Protein AF-A0A7J0GB87-F1 (afdb_monomer)

Organism: NCBI:txid165716

Secondary structure (DSSP, 8-state):
--TT---EEEEEEEEGGGTEEEEEEEETTS--EEEEEETTSEEEEE-SSSS--EEEEE-TT-SPPTTTTTTPEEEEEEEETTEEEEEEEETTTEEEEEETTT--EEEEEE--S--

Foldseek 3Di:
DPPPPWDKDWDWDDDVVQFWIWIFIGTPPDATWIWIWGNCQWIWIFHDPPPGDIDIDGGNVTDQDPVNCVVWDWDDWDDDPNATFTWTDDPNFKIWTAGPPPRHTDDMGGHPPDD

Solvent-accessible surface area (backbone atoms only — not comparable to full-atom values): 6850 Å² total; per-residue (Å²): 104,76,91,80,72,80,57,65,51,72,53,75,46,83,37,68,96,80,36,34,34,41,37,41,37,41,36,85,91,51,74,63,34,38,36,46,35,26,58,86,12,43,31,43,41,32,33,84,86,64,93,57,49,74,48,79,48,81,43,90,81,42,55,90,53,98,64,68,64,70,90,43,46,80,75,51,75,48,78,53,100,90,37,58,15,42,32,32,41,35,93,92,33,36,40,39,28,27,27,64,87,79,68,42,82,76,50,72,47,51,58,83,87,72,134

Nearest PDB structures (foldseek):
  2zf3-assembly1_B  TM=6.437E-01  e=1.880E-02  Chromobacterium violaceum
  7om8-assembly1_Y  TM=2.775E-01  e=9.028E-02  Sus scrofa
  6e29-assembly2_B  TM=3.045E-01  e=7.449E-01  Thermothelomyces thermophilus
  4zov-assembly1_A  TM=2.764E-01  e=1.973E+00  Saccharomyces cerevisiae
  6nd4-assembly1_N  TM=3.021E-01  e=3.577E+00  Saccharomyces cerevisiae BY4741

Mean predicted aligned error: 5.38 Å

InterPro domains:
  IPR038941 At4g14100-like [PTHR33880] (1-114)
  IPR059439 Domain of unknown function DUF8395 [PF28435] (1-114)

Sequence (115 aa):
MNSTGNLQVVDLWYDWPNGRNFNIIQAQLGKLKYDLEWNNGTSYIYTLDSDKECRVLHFEVGILRPDWLDGANYLGQRYMDGFLCNVWEKVDFIWYYEDVETKRPVYWEFYTGSE

Structure (mmCIF, N/CA/C/O backbone):
data_AF-A0A7J0GB87-F1
#
_entry.id   AF-A0A7J0GB87-F1
#
loop_
_atom_site.group_PDB
_atom_site.id
_atom_site.type_symbol
_atom_site.label_atom_id
_atom_site.label_alt_id
_atom_site.label_comp_id
_atom_site.label_asym_id
_atom_site.label_entity_id
_atom_site.label_seq_id
_atom_site.pdbx_PDB_ins_code
_atom_site.Cartn_x
_ato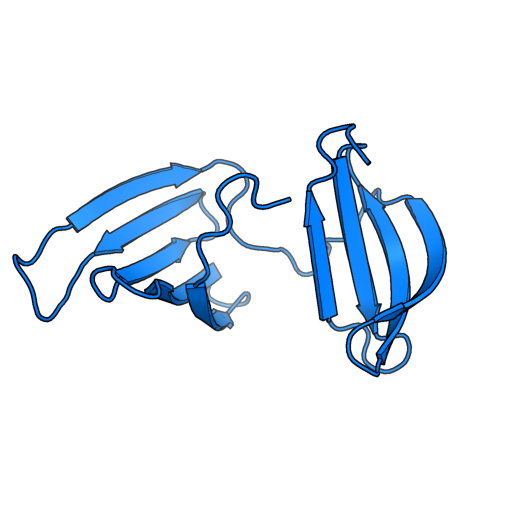m_site.Cartn_y
_atom_site.Cartn_z
_atom_site.occupancy
_atom_site.B_iso_or_equiv
_atom_site.auth_seq_id
_atom_site.auth_comp_id
_atom_site.auth_asym_id
_atom_site.auth_atom_id
_atom_site.pdbx_PDB_model_num
ATOM 1 N N . MET A 1 1 ? 10.944 -1.528 6.255 1.00 49.09 1 MET A N 1
ATOM 2 C CA . MET A 1 1 ? 11.070 -2.866 6.888 1.00 49.09 1 MET A CA 1
ATOM 3 C C . MET A 1 1 ? 10.507 -2.831 8.315 1.00 49.09 1 MET A C 1
ATOM 5 O O . MET A 1 1 ? 10.680 -1.826 8.995 1.00 49.09 1 MET A O 1
ATOM 9 N N . ASN A 1 2 ? 9.793 -3.862 8.777 1.00 55.69 2 ASN A N 1
ATOM 10 C CA . ASN A 1 2 ? 9.255 -3.892 10.143 1.00 55.69 2 ASN A CA 1
ATOM 11 C C . ASN A 1 2 ? 10.358 -4.214 11.164 1.00 55.69 2 ASN A C 1
ATOM 13 O O . ASN A 1 2 ? 10.637 -5.379 11.432 1.00 55.69 2 ASN A O 1
ATOM 17 N N . SER A 1 3 ? 10.954 -3.184 11.762 1.00 64.12 3 SER A N 1
ATOM 18 C CA . SER A 1 3 ? 12.042 -3.319 12.743 1.00 64.12 3 SER A CA 1
ATOM 19 C C . SER A 1 3 ? 11.619 -3.950 14.074 1.00 64.12 3 SER A C 1
ATOM 21 O O . SER A 1 3 ? 12.470 -4.332 14.871 1.00 64.12 3 SER A O 1
ATOM 23 N N . THR A 1 4 ? 10.312 -4.071 14.325 1.00 74.25 4 THR A N 1
ATOM 24 C CA . THR A 1 4 ? 9.770 -4.634 15.571 1.00 74.25 4 THR A CA 1
ATOM 25 C C . THR A 1 4 ? 9.397 -6.113 15.462 1.00 74.25 4 THR A C 1
ATOM 27 O O . THR A 1 4 ? 9.146 -6.745 16.482 1.00 74.25 4 THR A O 1
ATOM 30 N N . GLY A 1 5 ? 9.321 -6.664 14.244 1.00 76.44 5 GLY A N 1
ATOM 31 C CA . GLY A 1 5 ? 8.859 -8.036 13.992 1.00 76.44 5 GLY A CA 1
ATOM 32 C C . GLY A 1 5 ? 7.346 -8.261 14.152 1.00 76.44 5 GLY A C 1
ATOM 33 O O . GLY A 1 5 ? 6.878 -9.380 13.975 1.00 76.44 5 GLY A O 1
ATOM 34 N N . ASN A 1 6 ? 6.561 -7.222 14.459 1.00 83.69 6 ASN A N 1
ATOM 35 C CA . ASN A 1 6 ? 5.111 -7.329 14.656 1.00 83.69 6 ASN A CA 1
ATOM 36 C C . ASN A 1 6 ? 4.346 -7.631 13.359 1.00 83.69 6 ASN A C 1
ATOM 38 O O . ASN A 1 6 ? 4.241 -6.770 12.490 1.00 83.69 6 ASN A O 1
ATOM 42 N N . LEU A 1 7 ? 3.749 -8.811 13.234 1.00 88.38 7 LEU A N 1
ATOM 43 C CA . LEU A 1 7 ? 2.987 -9.175 12.039 1.00 88.38 7 LEU A CA 1
ATOM 44 C C . LEU A 1 7 ? 1.525 -8.715 12.122 1.00 88.38 7 LEU A C 1
ATOM 46 O O . LEU A 1 7 ? 0.892 -8.751 13.184 1.00 88.38 7 LEU A O 1
ATOM 50 N N . GLN A 1 8 ? 0.981 -8.326 10.970 1.00 91.88 8 GLN A N 1
ATOM 51 C CA . GLN A 1 8 ? -0.442 -8.067 10.782 1.00 91.88 8 GLN A CA 1
ATOM 52 C C . GLN A 1 8 ? -0.907 -8.612 9.432 1.00 91.88 8 GLN A C 1
ATOM 54 O O . GLN A 1 8 ? -0.137 -8.639 8.474 1.00 91.88 8 GLN A O 1
ATOM 59 N N . VAL A 1 9 ? -2.172 -9.015 9.374 1.00 94.06 9 VAL A N 1
ATOM 60 C CA . VAL A 1 9 ? -2.879 -9.349 8.136 1.00 94.06 9 VAL A CA 1
ATOM 61 C C . VAL A 1 9 ? -3.834 -8.207 7.825 1.00 94.06 9 VAL A C 1
ATOM 63 O O . VAL A 1 9 ? -4.467 -7.666 8.736 1.00 94.06 9 VAL A O 1
ATOM 66 N N . VAL A 1 10 ? -3.903 -7.827 6.551 1.00 95.25 10 VAL A N 1
ATOM 67 C CA . VAL A 1 10 ? -4.800 -6.780 6.070 1.00 95.25 10 VAL A CA 1
ATOM 68 C C . VAL A 1 10 ? 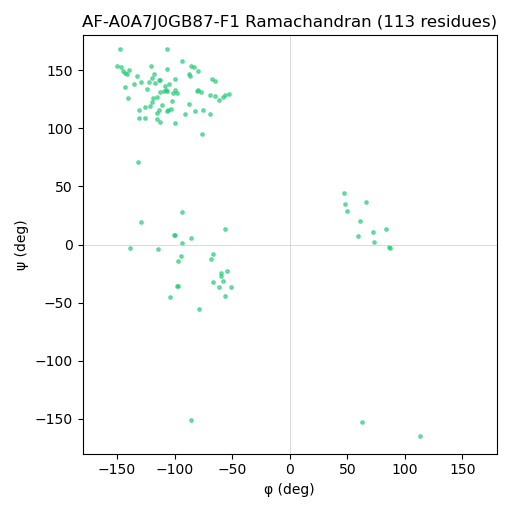-5.638 -7.330 4.928 1.00 95.25 10 VAL A C 1
ATOM 70 O O . VAL A 1 10 ? -5.090 -7.680 3.885 1.00 95.25 10 VAL A O 1
ATOM 73 N N . ASP A 1 11 ? -6.954 -7.364 5.117 1.00 96.88 11 ASP A N 1
ATOM 74 C CA . ASP A 1 11 ? -7.894 -7.531 4.012 1.00 96.88 11 ASP A CA 1
ATOM 75 C C . ASP A 1 11 ? -8.217 -6.144 3.450 1.00 96.88 11 ASP A C 1
ATOM 77 O O . ASP A 1 11 ? -8.689 -5.266 4.178 1.00 96.88 11 ASP A O 1
ATOM 81 N N . LEU A 1 12 ? -7.931 -5.935 2.165 1.00 95.19 12 LEU A N 1
ATOM 82 C CA . LEU A 1 12 ? -8.065 -4.645 1.492 1.00 95.19 12 LEU A CA 1
ATOM 83 C C . LEU A 1 12 ? -9.137 -4.704 0.401 1.00 95.19 12 LEU A C 1
ATOM 85 O O . LEU A 1 12 ? -9.054 -5.498 -0.536 1.00 95.19 12 LEU A O 1
ATOM 89 N N . TRP A 1 13 ? -10.089 -3.777 0.470 1.00 96.25 13 TRP A N 1
ATOM 90 C CA . TRP A 1 13 ? -10.998 -3.445 -0.622 1.00 96.25 13 TRP A CA 1
ATOM 91 C C . TRP A 1 13 ? -10.583 -2.110 -1.225 1.00 96.25 13 TRP A C 1
ATOM 93 O O . TRP A 1 13 ? -10.648 -1.073 -0.566 1.00 96.25 13 TRP A O 1
ATOM 103 N N . TYR A 1 14 ? -10.171 -2.148 -2.487 1.00 94.44 14 TYR A N 1
ATOM 104 C CA . TYR A 1 14 ? -9.730 -0.986 -3.249 1.00 94.44 14 TYR A CA 1
ATOM 105 C C . TYR A 1 14 ? -10.826 -0.544 -4.225 1.00 94.44 14 TYR A C 1
ATOM 107 O O . TYR A 1 14 ? -11.190 -1.293 -5.132 1.00 94.44 14 TYR A O 1
ATOM 115 N N . ASP A 1 15 ? -11.356 0.667 -4.046 1.00 95.50 15 ASP A N 1
ATOM 116 C CA . ASP A 1 15 ? -12.468 1.216 -4.828 1.00 95.50 15 ASP A CA 1
ATOM 117 C C . ASP A 1 15 ? -12.134 2.638 -5.301 1.00 95.50 15 ASP A C 1
ATOM 119 O O . ASP A 1 15 ? -12.684 3.641 -4.833 1.00 95.50 15 ASP A O 1
ATOM 123 N N . TRP A 1 16 ? -11.193 2.721 -6.247 1.00 93.38 16 TRP A N 1
ATOM 124 C CA . TRP A 1 16 ? -10.760 3.990 -6.835 1.00 93.38 16 TRP A CA 1
ATOM 125 C C . TRP A 1 16 ? -11.889 4.824 -7.459 1.00 93.38 16 TRP A C 1
ATOM 127 O O . TRP A 1 16 ? -11.921 6.027 -7.195 1.00 93.38 16 TRP A O 1
ATOM 137 N N . PRO A 1 17 ? -12.834 4.260 -8.244 1.00 95.38 17 PRO A N 1
ATOM 138 C CA . PRO A 1 17 ? -13.912 5.053 -8.836 1.00 95.38 17 PRO A CA 1
ATOM 139 C C . PRO A 1 17 ? -14.766 5.792 -7.799 1.00 95.38 17 PRO A C 1
ATOM 141 O O . PRO A 1 17 ? -15.243 6.888 -8.081 1.00 95.38 17 PRO A O 1
ATOM 144 N N . ASN A 1 18 ? -14.926 5.222 -6.599 1.00 95.88 18 ASN A N 1
ATOM 145 C CA . ASN A 1 18 ? -15.620 5.868 -5.482 1.00 95.88 18 ASN A CA 1
ATOM 146 C C . ASN A 1 18 ? -14.663 6.501 -4.456 1.00 95.88 18 ASN A C 1
ATOM 148 O O . ASN A 1 18 ? -15.107 6.949 -3.400 1.00 95.88 18 ASN A O 1
ATOM 152 N N . GLY A 1 19 ? -13.365 6.552 -4.759 1.00 95.19 19 GLY A N 1
ATOM 153 C CA . GLY A 1 19 ? -12.366 7.285 -3.993 1.00 95.19 19 GLY A CA 1
ATOM 154 C C . GLY A 1 19 ? -12.108 6.748 -2.590 1.00 95.19 19 GLY A C 1
ATOM 155 O O . GLY A 1 19 ? -11.892 7.557 -1.688 1.00 95.19 19 GLY A O 1
ATOM 156 N N . ARG A 1 20 ? -12.137 5.424 -2.387 1.00 95.50 20 ARG A N 1
ATOM 157 C CA . ARG A 1 20 ? -11.948 4.832 -1.054 1.00 95.50 20 ARG A CA 1
ATOM 158 C C . ARG A 1 20 ? -11.160 3.526 -1.046 1.00 95.50 20 ARG A C 1
ATOM 160 O O . ARG A 1 20 ? -11.310 2.696 -1.942 1.00 95.50 20 ARG A O 1
ATOM 167 N N . ASN A 1 21 ? -10.419 3.327 0.038 1.00 96.00 21 ASN A N 1
ATOM 168 C CA . ASN A 1 21 ? -9.868 2.042 0.446 1.00 96.00 21 ASN A CA 1
ATOM 169 C C . ASN A 1 21 ? -10.468 1.654 1.789 1.00 96.00 21 ASN A C 1
ATOM 171 O O . ASN A 1 21 ? -10.615 2.489 2.680 1.00 96.00 21 ASN A O 1
ATOM 175 N N . PHE A 1 22 ? -10.800 0.381 1.939 1.00 96.94 22 PHE A N 1
ATOM 176 C CA . PHE A 1 22 ? -11.241 -0.159 3.211 1.00 96.94 22 PHE A CA 1
ATOM 177 C C . PHE A 1 22 ? -10.310 -1.283 3.629 1.00 96.94 22 PHE A C 1
ATOM 179 O O . PHE A 1 22 ? -10.190 -2.277 2.917 1.00 96.94 22 PHE A O 1
ATOM 186 N N . ASN A 1 23 ? -9.653 -1.108 4.770 1.00 96.75 23 ASN A N 1
ATOM 187 C CA . ASN A 1 23 ? -8.748 -2.089 5.340 1.00 96.75 23 ASN A CA 1
ATOM 188 C C . ASN A 1 23 ? -9.379 -2.705 6.590 1.00 96.75 23 ASN A C 1
ATOM 190 O O . ASN A 1 23 ? -9.828 -1.988 7.488 1.00 96.75 23 ASN A O 1
ATOM 194 N N . ILE A 1 24 ? -9.344 -4.030 6.681 1.00 96.88 24 ILE A N 1
ATOM 195 C CA . ILE A 1 24 ? -9.585 -4.769 7.920 1.00 96.88 24 ILE A CA 1
ATOM 196 C C . ILE A 1 24 ? -8.236 -5.295 8.392 1.00 96.88 24 ILE A C 1
ATOM 198 O O . ILE A 1 24 ? -7.602 -6.097 7.714 1.00 96.88 24 ILE A O 1
ATOM 202 N N . ILE A 1 25 ? -7.777 -4.802 9.538 1.00 95.56 25 ILE A N 1
ATOM 203 C CA . ILE A 1 25 ? -6.410 -4.982 10.018 1.00 95.56 25 ILE A CA 1
ATOM 204 C C . ILE A 1 25 ? -6.437 -5.837 11.282 1.00 95.56 25 ILE A C 1
ATOM 206 O O . ILE A 1 25 ? -6.930 -5.406 12.330 1.00 95.56 25 ILE A O 1
ATOM 210 N N . GLN A 1 26 ? -5.844 -7.027 11.200 1.00 95.44 26 GLN A N 1
ATOM 211 C CA . GLN A 1 26 ? -5.657 -7.934 12.328 1.00 95.44 26 GLN A CA 1
ATOM 212 C C . GLN A 1 26 ? -4.168 -8.058 12.661 1.00 95.44 26 GLN A C 1
ATOM 214 O O . GLN A 1 26 ? -3.412 -8.746 11.977 1.00 95.44 26 GLN A O 1
ATOM 219 N N . ALA A 1 27 ? -3.742 -7.423 13.752 1.00 91.38 27 ALA A N 1
ATOM 220 C CA . ALA A 1 27 ? -2.415 -7.647 14.325 1.00 91.38 27 ALA A CA 1
ATOM 221 C C . ALA A 1 27 ? -2.395 -8.944 15.152 1.00 91.38 27 ALA A C 1
ATOM 223 O O . ALA A 1 27 ? -3.399 -9.286 15.775 1.00 91.38 27 ALA A O 1
ATOM 224 N N . GLN A 1 28 ? -1.254 -9.637 15.221 1.00 88.12 28 GLN A N 1
ATOM 225 C CA . GLN A 1 28 ? -1.131 -10.949 15.882 1.00 88.12 28 GLN A CA 1
ATOM 226 C C . GLN A 1 28 ? -1.690 -11.001 17.321 1.00 88.12 28 GLN A C 1
ATOM 228 O O . GLN A 1 28 ? -2.275 -12.006 17.711 1.00 88.12 28 GLN A O 1
ATOM 233 N N . LEU A 1 29 ? -1.527 -9.924 18.100 1.00 87.06 29 LEU A N 1
ATOM 234 C CA . LEU A 1 29 ? -2.008 -9.792 19.489 1.00 87.06 29 LEU A CA 1
ATOM 235 C C . LEU A 1 29 ? -2.815 -8.496 19.715 1.00 87.06 29 LEU A C 1
ATOM 237 O O . LEU A 1 29 ? -2.922 -8.010 20.840 1.00 87.06 29 LEU A O 1
ATOM 241 N N . GLY A 1 30 ? -3.325 -7.885 18.641 1.00 88.19 30 GLY A N 1
ATOM 242 C CA . GLY A 1 30 ? -4.018 -6.595 18.693 1.00 88.19 30 GLY A CA 1
ATOM 243 C C . GLY A 1 30 ? -5.531 -6.696 18.510 1.00 88.19 30 GLY A C 1
ATOM 244 O O . GLY A 1 30 ? -6.066 -7.723 18.096 1.00 88.19 30 GLY A O 1
ATOM 245 N N . LYS A 1 31 ? -6.220 -5.584 18.788 1.00 91.62 31 LYS A N 1
ATOM 246 C CA . LYS A 1 31 ? -7.641 -5.408 18.459 1.00 91.62 31 LYS A CA 1
ATOM 247 C C . LYS A 1 31 ? -7.825 -5.421 16.935 1.00 91.62 31 LYS A C 1
ATOM 249 O O . LYS A 1 31 ? -7.011 -4.816 16.233 1.00 91.62 31 LYS A O 1
ATOM 254 N N . LEU A 1 32 ? -8.902 -6.046 16.456 1.00 94.12 32 LEU A N 1
ATOM 255 C CA . LEU A 1 32 ? -9.349 -5.930 15.067 1.00 94.12 32 LEU A CA 1
ATOM 256 C C . LEU A 1 32 ? -9.699 -4.466 14.778 1.00 94.12 32 LEU A C 1
ATOM 258 O O . LEU A 1 32 ? -10.505 -3.865 15.497 1.00 94.12 32 LEU A O 1
ATOM 262 N N . LYS A 1 33 ? -9.075 -3.888 13.753 1.00 95.69 33 LYS A N 1
ATOM 263 C CA . LYS A 1 33 ? -9.285 -2.492 13.358 1.00 95.69 33 LYS A CA 1
ATOM 264 C C . LYS A 1 33 ? -9.849 -2.412 11.953 1.00 95.69 33 LYS A C 1
ATOM 266 O O . LYS A 1 33 ? -9.495 -3.200 11.086 1.00 95.69 33 LYS A O 1
ATOM 271 N N . TYR A 1 34 ? -10.673 -1.402 11.748 1.00 96.31 34 TYR A N 1
ATOM 272 C CA . TYR A 1 34 ? -11.200 -1.009 10.456 1.00 96.31 34 TYR A CA 1
ATOM 273 C C . TYR A 1 34 ? -10.609 0.351 10.112 1.00 96.31 34 TYR A C 1
ATOM 275 O O . TYR A 1 34 ? -10.621 1.238 10.965 1.00 96.31 34 TYR A O 1
ATOM 283 N N . ASP A 1 35 ? -10.085 0.500 8.901 1.00 96.25 35 ASP A N 1
ATOM 284 C CA . ASP A 1 35 ? -9.540 1.755 8.387 1.00 96.25 35 ASP A CA 1
ATOM 285 C C . ASP A 1 35 ? -10.217 2.095 7.059 1.00 96.25 35 ASP A C 1
ATOM 287 O O . ASP A 1 35 ? -10.016 1.409 6.054 1.00 96.25 35 ASP A O 1
ATOM 291 N N . LEU A 1 36 ? -11.068 3.121 7.079 1.00 96.38 36 LEU A N 1
ATOM 292 C CA . LEU A 1 36 ? -11.708 3.667 5.888 1.00 96.38 36 LEU A CA 1
ATOM 293 C C . LEU A 1 36 ? -10.952 4.916 5.441 1.00 96.38 36 LEU A C 1
ATOM 295 O O . LEU A 1 36 ? -11.114 5.988 6.028 1.00 96.38 36 LEU A O 1
ATOM 299 N N . GLU A 1 37 ? -10.173 4.770 4.378 1.00 96.62 37 GLU A N 1
ATOM 300 C CA . GLU A 1 37 ? -9.349 5.819 3.788 1.00 96.62 37 GLU A CA 1
ATOM 301 C C . GLU A 1 37 ? -10.056 6.416 2.570 1.00 96.62 37 GLU A C 1
ATOM 303 O O . GLU A 1 37 ? -10.525 5.694 1.689 1.00 96.62 37 GLU A O 1
ATOM 308 N N . TRP A 1 38 ? -10.097 7.741 2.492 1.00 95.12 38 TRP A N 1
ATOM 309 C CA . TRP A 1 38 ? -10.647 8.488 1.368 1.00 95.12 38 TRP A CA 1
ATOM 310 C C . TRP A 1 38 ? -9.535 9.115 0.528 1.00 95.12 38 TRP A C 1
ATOM 312 O O . TRP A 1 38 ? -8.479 9.510 1.025 1.00 95.12 38 TRP A O 1
ATOM 322 N N . ASN A 1 39 ? -9.798 9.286 -0.764 1.00 93.62 39 ASN A N 1
ATOM 323 C CA . ASN A 1 39 ? -8.872 9.924 -1.701 1.00 93.62 39 ASN A CA 1
ATOM 324 C C . ASN A 1 39 ? -8.634 11.425 -1.442 1.00 93.62 39 ASN A C 1
ATOM 326 O O . ASN A 1 39 ? -7.747 12.011 -2.054 1.00 93.62 39 ASN A O 1
ATOM 330 N N . ASN A 1 40 ? -9.389 12.042 -0.529 1.00 92.44 40 ASN A N 1
ATOM 331 C CA . ASN A 1 40 ? -9.139 13.394 -0.029 1.00 92.44 40 ASN A CA 1
ATOM 332 C C . ASN A 1 40 ? -8.146 13.427 1.153 1.00 92.44 40 ASN A C 1
ATOM 334 O O . ASN A 1 40 ? -7.966 14.475 1.770 1.00 92.44 40 ASN A O 1
ATOM 338 N N . GLY A 1 41 ? -7.547 12.282 1.497 1.00 92.31 41 GLY A N 1
ATOM 339 C CA . GLY A 1 41 ? -6.576 12.134 2.577 1.00 92.31 41 GLY A CA 1
ATOM 340 C C . GLY A 1 41 ? -7.188 11.892 3.957 1.00 92.31 41 GLY A C 1
ATOM 341 O O . GLY A 1 41 ? -6.449 11.723 4.920 1.00 92.31 41 GLY A O 1
ATOM 342 N N . THR A 1 42 ? -8.512 11.875 4.115 1.00 95.62 42 THR A N 1
ATOM 343 C CA . THR A 1 42 ? -9.141 11.551 5.405 1.00 95.62 42 THR A CA 1
ATOM 344 C C . THR A 1 42 ? -9.199 10.040 5.628 1.00 95.62 42 THR A C 1
ATOM 346 O O . THR A 1 42 ? -9.673 9.305 4.768 1.00 95.62 42 THR A O 1
ATOM 349 N N . SER A 1 43 ? -8.795 9.579 6.811 1.00 96.38 43 SER A N 1
ATOM 350 C CA . SER A 1 43 ? -8.936 8.189 7.260 1.00 96.38 43 SER A CA 1
ATOM 351 C C . SER A 1 43 ? -9.734 8.119 8.564 1.00 96.38 43 SER A C 1
ATOM 353 O O . SER A 1 43 ? -9.569 8.956 9.459 1.00 96.38 43 SER A O 1
ATOM 355 N N . TYR A 1 44 ? -10.608 7.119 8.668 1.00 96.12 44 TYR A N 1
ATOM 356 C CA . TYR A 1 44 ? -11.366 6.793 9.872 1.00 96.12 44 TYR A CA 1
ATOM 357 C C . TYR A 1 44 ? -10.930 5.425 10.377 1.00 96.12 44 TYR A C 1
ATOM 359 O O . TYR A 1 44 ? -11.220 4.413 9.742 1.00 96.12 44 TYR A O 1
ATOM 367 N N . ILE A 1 45 ? -10.293 5.395 11.547 1.00 95.88 45 ILE A N 1
ATOM 368 C CA . ILE A 1 45 ? -9.795 4.161 12.154 1.00 95.88 45 ILE A CA 1
ATOM 369 C C . ILE A 1 45 ? -10.619 3.842 13.387 1.00 95.88 45 ILE A C 1
ATOM 371 O O . ILE A 1 45 ? -10.646 4.633 14.332 1.00 95.88 45 ILE A O 1
ATOM 375 N N . TYR A 1 46 ? -11.267 2.683 13.398 1.00 96.25 46 TYR A N 1
ATOM 376 C CA . TYR A 1 46 ? -12.205 2.323 14.454 1.00 96.25 46 TYR A CA 1
ATOM 377 C C . TYR A 1 46 ? -12.234 0.825 14.768 1.00 96.25 46 TYR A C 1
ATOM 379 O O . TYR A 1 46 ? -11.678 -0.005 14.049 1.00 96.25 46 TYR A O 1
ATOM 387 N N . THR A 1 47 ? -12.890 0.482 15.877 1.00 95.88 47 THR A N 1
ATOM 388 C CA . THR A 1 47 ? -13.192 -0.901 16.287 1.00 95.88 47 THR A CA 1
ATOM 389 C C . THR A 1 47 ? -14.707 -1.086 16.391 1.00 95.88 47 THR A C 1
ATOM 391 O O . THR A 1 47 ? -15.404 -0.159 16.804 1.00 95.88 47 THR A O 1
ATOM 394 N N . LEU A 1 48 ? -15.228 -2.259 16.019 1.00 90.69 48 LEU A N 1
ATOM 395 C CA . LEU A 1 48 ? -16.665 -2.570 16.126 1.00 90.69 48 LEU A CA 1
ATOM 396 C C . LEU A 1 48 ? -17.008 -3.377 17.388 1.00 90.69 48 LEU A C 1
ATOM 398 O O . LEU A 1 48 ? -18.056 -3.143 17.993 1.00 90.69 48 LEU A O 1
ATOM 402 N N . ASP A 1 49 ? -16.110 -4.279 17.795 1.00 79.94 49 ASP A N 1
ATOM 403 C CA . ASP A 1 49 ? -16.408 -5.312 18.799 1.00 79.94 49 ASP A CA 1
ATOM 404 C C . ASP A 1 49 ? -15.948 -4.914 20.211 1.00 79.94 49 ASP A C 1
ATOM 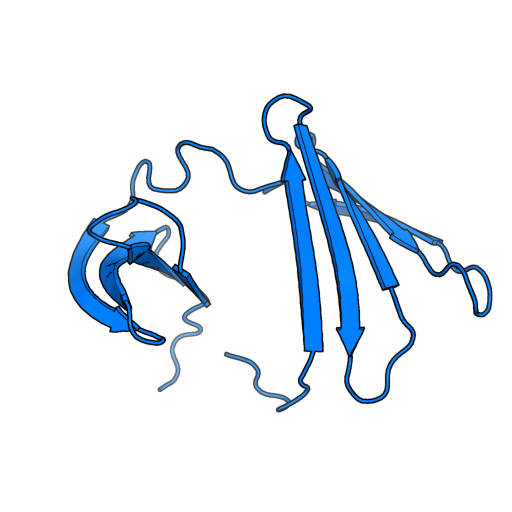406 O O . ASP A 1 49 ? -16.597 -5.249 21.200 1.00 79.94 49 ASP A O 1
ATOM 410 N N . SER A 1 50 ? -14.810 -4.209 20.299 1.00 73.69 50 SER A N 1
ATOM 411 C CA . SER A 1 50 ? -14.193 -3.769 21.560 1.00 73.69 50 SER A CA 1
ATOM 412 C C . SER A 1 50 ? -14.767 -2.428 22.049 1.00 73.69 50 SER A C 1
ATOM 414 O O . SER A 1 50 ? -15.905 -2.106 21.727 1.00 73.69 50 SER A O 1
ATOM 416 N N . ASP A 1 51 ? -13.987 -1.625 22.783 1.00 79.25 51 ASP A N 1
ATOM 417 C CA . ASP A 1 51 ? -14.328 -0.326 23.408 1.00 79.25 51 ASP A CA 1
ATOM 418 C C . ASP A 1 51 ? -14.877 0.778 22.461 1.00 79.25 51 ASP A C 1
ATOM 420 O O . ASP A 1 51 ? -14.951 1.943 22.847 1.00 79.25 51 ASP A O 1
ATOM 424 N N . LYS A 1 52 ? -15.275 0.434 21.224 1.00 88.19 52 LYS A N 1
ATOM 425 C CA . LYS A 1 52 ? -15.838 1.305 20.178 1.00 88.19 52 LYS A CA 1
ATOM 426 C C . LYS A 1 52 ? -15.034 2.585 19.998 1.00 88.19 52 LYS A C 1
ATOM 428 O O . LYS A 1 52 ? -15.567 3.685 19.878 1.00 88.19 52 LYS A O 1
ATOM 433 N N . GLU A 1 53 ? -13.721 2.410 19.979 1.00 93.69 53 GLU A N 1
ATOM 434 C CA . GLU A 1 53 ? -12.774 3.478 19.710 1.00 93.69 53 GLU A CA 1
ATOM 435 C C . GLU A 1 53 ? -12.910 3.941 18.258 1.00 93.69 53 GLU A C 1
ATOM 437 O O . GLU A 1 53 ? -13.107 3.123 17.355 1.00 93.69 53 GLU A O 1
ATOM 442 N N . CYS A 1 54 ? -12.768 5.246 18.040 1.00 95.12 54 CYS A N 1
ATOM 443 C CA . CYS A 1 54 ? -12.710 5.859 16.721 1.00 95.12 54 CYS A CA 1
ATOM 444 C C . CYS A 1 54 ? -11.710 7.016 16.749 1.00 95.12 54 CYS A C 1
ATOM 446 O O . CYS A 1 54 ? -11.711 7.828 17.677 1.00 95.12 54 CYS A O 1
ATOM 448 N N . ARG A 1 55 ? -10.865 7.099 15.723 1.00 95.50 55 ARG A N 1
ATOM 449 C CA . ARG A 1 55 ? -9.978 8.236 15.474 1.00 95.50 55 ARG A CA 1
ATOM 450 C C . ARG A 1 55 ? -10.063 8.648 14.011 1.00 95.50 55 ARG A C 1
ATOM 452 O O . ARG A 1 55 ? -10.184 7.800 13.131 1.00 95.50 55 ARG A O 1
ATOM 459 N N . VAL A 1 56 ? -9.946 9.948 13.772 1.00 96.75 56 VAL A N 1
ATOM 460 C CA . VAL A 1 56 ? -9.847 10.520 12.428 1.00 96.75 56 VAL A CA 1
ATOM 461 C C . VAL A 1 56 ? -8.411 10.965 12.209 1.00 96.75 56 VAL A C 1
ATOM 463 O O . VAL A 1 56 ? -7.832 11.625 13.072 1.00 96.75 56 VAL A O 1
ATOM 466 N N . LEU A 1 57 ? -7.843 10.596 11.069 1.00 94.56 57 LEU A N 1
ATOM 467 C CA . LEU A 1 57 ? -6.521 11.022 10.633 1.00 94.56 57 LEU A CA 1
ATOM 468 C C . LEU A 1 57 ? -6.629 11.752 9.296 1.00 94.56 57 LEU A C 1
ATOM 470 O O . LEU A 1 57 ? -7.547 11.512 8.512 1.00 94.56 57 LEU A O 1
ATOM 474 N N . HIS A 1 58 ? -5.671 12.637 9.041 1.00 93.62 58 HIS A N 1
ATOM 475 C CA . HIS A 1 58 ? -5.467 13.225 7.727 1.00 93.62 58 HIS A CA 1
ATOM 476 C C . HIS A 1 58 ? -4.059 12.876 7.249 1.00 93.62 58 HIS A C 1
ATOM 478 O O . HIS A 1 58 ? -3.084 13.150 7.949 1.00 93.62 58 HIS A O 1
ATOM 484 N N . PHE A 1 59 ? -3.969 12.236 6.087 1.00 81.56 59 PHE A N 1
ATOM 485 C CA . PHE A 1 59 ? -2.735 11.792 5.461 1.00 81.56 59 PHE A CA 1
ATOM 486 C C . PHE A 1 59 ? -2.734 12.243 3.999 1.00 81.56 59 PHE A C 1
ATOM 488 O O . PHE A 1 59 ? -3.489 11.720 3.182 1.00 81.56 59 PHE A O 1
ATOM 495 N N . GLU A 1 60 ? -1.895 13.228 3.669 1.00 78.06 60 GLU A N 1
ATOM 496 C CA . GLU A 1 60 ? -1.920 13.917 2.365 1.00 78.06 60 GLU A CA 1
ATOM 497 C C . GLU A 1 60 ? -1.696 12.986 1.163 1.00 78.06 60 GLU A C 1
ATOM 499 O O . GLU A 1 60 ? -2.137 13.288 0.058 1.00 78.06 60 GLU A O 1
ATOM 504 N N . VAL A 1 61 ? -1.039 11.839 1.367 1.00 75.94 61 VAL A N 1
ATOM 505 C CA . VAL A 1 61 ? -0.777 10.861 0.298 1.00 75.94 61 VAL A CA 1
ATOM 506 C C . VAL A 1 61 ? -2.074 10.217 -0.218 1.00 75.94 61 VAL A C 1
ATOM 508 O O . VA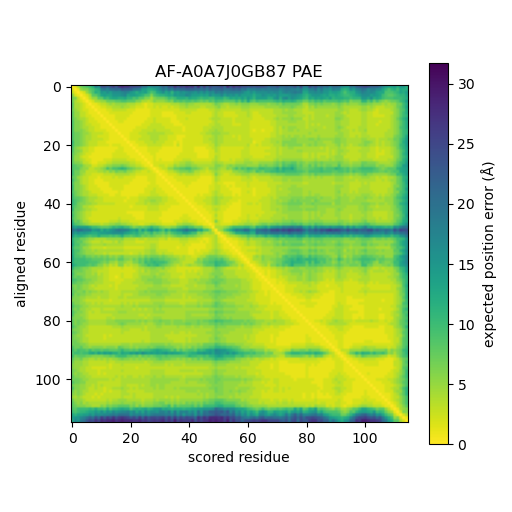L A 1 61 ? -2.164 9.915 -1.409 1.00 75.94 61 VAL A O 1
ATOM 511 N N . GLY A 1 62 ? -3.083 10.052 0.648 1.00 84.06 62 GLY A N 1
ATOM 512 C CA . GLY A 1 62 ? -4.352 9.398 0.319 1.00 84.06 62 GLY A CA 1
ATOM 513 C C . GLY A 1 62 ? -4.201 7.924 -0.076 1.00 84.06 62 GLY A C 1
ATOM 514 O O . GLY A 1 62 ? -3.267 7.243 0.344 1.00 84.06 62 GLY A O 1
ATOM 515 N N . ILE A 1 63 ? -5.141 7.434 -0.890 1.00 90.56 63 ILE A N 1
ATOM 516 C CA . ILE A 1 63 ? -5.145 6.057 -1.404 1.00 90.56 63 ILE A CA 1
ATOM 517 C C . ILE A 1 63 ? -4.296 5.923 -2.676 1.00 90.56 63 ILE A C 1
ATOM 519 O O . ILE A 1 63 ? -4.149 6.880 -3.442 1.00 90.56 63 ILE A O 1
ATOM 523 N N . LEU A 1 64 ? -3.780 4.715 -2.933 1.00 87.75 64 LEU A N 1
ATOM 524 C CA . LEU A 1 64 ? -3.015 4.402 -4.145 1.00 87.75 64 LEU A CA 1
ATOM 525 C C . LEU A 1 64 ? -3.811 4.806 -5.397 1.00 87.75 64 LEU A C 1
ATOM 527 O O . LEU A 1 64 ? -4.981 4.459 -5.530 1.00 87.75 64 LEU A O 1
ATOM 531 N N . ARG A 1 65 ? -3.200 5.545 -6.319 1.00 89.94 65 ARG A N 1
ATOM 532 C CA . ARG A 1 65 ? -3.863 6.006 -7.548 1.00 89.94 65 ARG A CA 1
ATOM 533 C C . ARG A 1 65 ? -3.621 5.031 -8.708 1.00 89.94 65 ARG A C 1
ATOM 535 O O . ARG A 1 65 ? -2.624 4.318 -8.675 1.00 89.94 65 ARG A O 1
ATOM 542 N N . PRO A 1 66 ? -4.451 5.005 -9.766 1.00 90.50 66 PRO A N 1
ATOM 543 C CA . PRO A 1 66 ? -4.208 4.163 -10.939 1.00 90.50 66 PRO A CA 1
ATOM 544 C C . PRO A 1 66 ? -2.879 4.460 -11.641 1.00 90.50 66 PRO A C 1
ATOM 546 O O . PRO A 1 66 ? -2.293 3.569 -12.242 1.00 90.50 66 PRO A O 1
ATOM 549 N N . ASP A 1 67 ? -2.387 5.692 -11.525 1.00 90.56 67 ASP A N 1
ATOM 550 C CA . ASP A 1 67 ? -1.096 6.163 -12.028 1.00 90.56 67 ASP A CA 1
ATOM 551 C C . ASP A 1 67 ? 0.020 6.066 -10.970 1.00 90.56 67 ASP A C 1
ATOM 553 O O . ASP A 1 67 ? 0.972 6.840 -10.971 1.00 90.56 67 ASP A O 1
ATOM 557 N N . TRP A 1 68 ? -0.074 5.126 -10.029 1.00 88.94 68 TRP A N 1
ATOM 558 C CA . TRP A 1 68 ? 0.859 4.976 -8.906 1.00 88.94 68 TRP A CA 1
ATOM 559 C C . TRP A 1 68 ? 2.341 4.861 -9.299 1.00 88.94 68 TRP A C 1
ATOM 561 O O . TRP A 1 68 ? 3.197 5.231 -8.491 1.00 88.94 68 TRP A O 1
ATOM 571 N N . LEU A 1 69 ? 2.653 4.450 -10.530 1.00 93.69 69 LEU A N 1
ATOM 572 C CA . 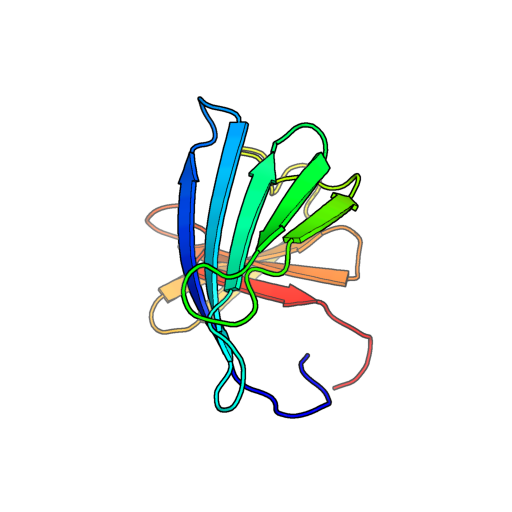LEU A 1 69 ? 4.010 4.403 -11.088 1.00 93.69 69 LEU A CA 1
ATOM 573 C C . LEU A 1 69 ? 4.424 5.659 -11.875 1.00 93.69 69 LEU A C 1
ATOM 575 O O . LEU A 1 69 ? 5.546 5.715 -12.370 1.00 93.69 69 LEU A O 1
ATOM 579 N N . ASP A 1 70 ? 3.574 6.68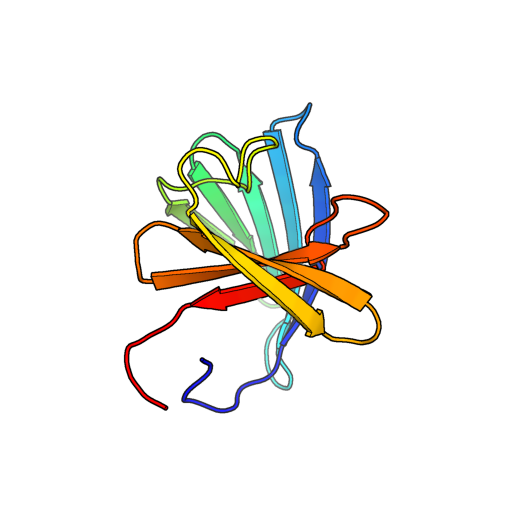3 -11.982 1.00 93.25 70 ASP A N 1
ATOM 580 C CA . ASP A 1 70 ? 3.938 7.936 -12.649 1.00 93.25 70 ASP A CA 1
ATOM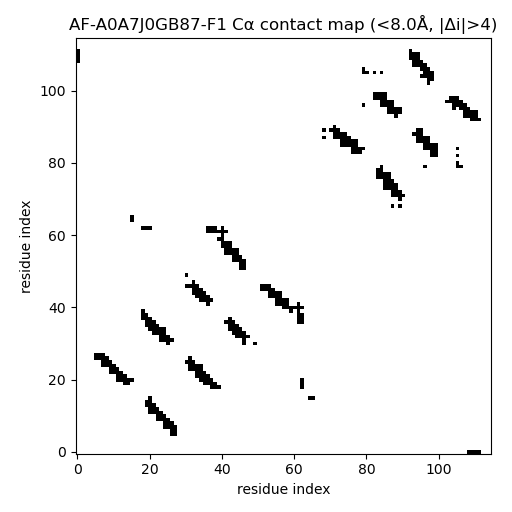 581 C C . ASP A 1 70 ? 5.170 8.564 -11.979 1.00 93.25 70 ASP A C 1
ATOM 583 O O . ASP A 1 70 ? 5.217 8.701 -10.749 1.00 93.25 70 ASP A O 1
ATOM 587 N N . GLY A 1 71 ? 6.189 8.874 -12.781 1.00 93.19 71 GLY A N 1
ATOM 588 C CA . GLY A 1 71 ? 7.489 9.362 -12.313 1.00 93.19 71 GLY A CA 1
ATOM 589 C C . GLY A 1 71 ? 8.394 8.327 -11.625 1.00 93.19 71 GLY A C 1
ATOM 590 O O . GLY A 1 71 ? 9.382 8.729 -11.015 1.00 93.19 71 GLY A O 1
ATOM 591 N N . ALA A 1 72 ? 8.081 7.027 -11.674 1.00 95.25 72 ALA A N 1
ATOM 592 C CA . ALA A 1 72 ? 8.940 5.971 -11.129 1.00 95.25 72 ALA A CA 1
ATOM 593 C C . ALA A 1 72 ? 10.050 5.544 -12.109 1.00 95.25 72 ALA A C 1
ATOM 595 O O . ALA A 1 72 ? 9.890 5.595 -13.329 1.00 95.25 72 ALA A O 1
ATOM 596 N N . ASN A 1 73 ? 11.164 5.059 -11.561 1.00 96.44 73 ASN A N 1
ATOM 597 C CA . ASN A 1 73 ? 12.307 4.537 -12.304 1.00 96.44 73 ASN A CA 1
ATOM 598 C C . ASN A 1 73 ? 12.246 3.009 -12.376 1.00 96.44 73 ASN A C 1
ATOM 600 O O . ASN A 1 73 ? 12.089 2.341 -11.357 1.00 96.44 73 ASN A O 1
ATOM 604 N N . TYR A 1 74 ? 12.397 2.443 -13.571 1.00 96.44 74 TYR A N 1
ATOM 605 C CA . TYR A 1 74 ? 12.416 0.993 -13.760 1.00 96.44 74 TYR A CA 1
ATOM 606 C C . TYR A 1 74 ? 13.780 0.390 -13.400 1.00 96.44 74 TYR A C 1
ATOM 608 O O . TYR A 1 74 ? 14.812 0.873 -13.865 1.00 96.44 74 TYR A O 1
ATOM 616 N N . LEU A 1 75 ? 13.778 -0.701 -12.633 1.00 96.25 75 LEU A N 1
ATOM 617 C CA . LEU A 1 75 ? 14.985 -1.353 -12.110 1.00 96.25 75 LEU A CA 1
ATOM 618 C C . LEU A 1 75 ? 15.231 -2.767 -12.662 1.00 96.25 75 LEU A C 1
ATOM 620 O O . LEU A 1 75 ? 16.251 -3.383 -12.351 1.00 96.25 75 LEU A O 1
ATOM 624 N N . GLY A 1 76 ? 14.322 -3.296 -13.485 1.00 97.62 76 GLY A N 1
ATOM 625 C CA . GLY A 1 76 ? 14.410 -4.648 -14.047 1.00 97.62 76 GLY A CA 1
ATOM 626 C C . GLY A 1 76 ? 13.322 -5.586 -13.527 1.00 97.62 76 GLY A C 1
ATOM 627 O O . GLY A 1 76 ? 12.330 -5.143 -12.956 1.00 97.62 76 GLY A O 1
ATOM 628 N N . GLN A 1 77 ? 13.506 -6.893 -13.738 1.00 98.38 77 GLN A N 1
ATOM 629 C CA . GLN A 1 77 ? 12.533 -7.914 -13.337 1.00 98.38 77 GLN A CA 1
ATOM 630 C C . GLN A 1 77 ? 13.070 -8.809 -12.225 1.00 98.38 77 GLN A C 1
ATOM 632 O O . GLN A 1 77 ? 14.244 -9.184 -12.240 1.00 98.38 77 GLN A O 1
ATOM 637 N N . ARG A 1 78 ? 12.206 -9.172 -11.273 1.00 97.62 78 ARG A N 1
ATOM 638 C CA . ARG A 1 78 ? 12.517 -10.095 -10.170 1.00 97.62 78 ARG A CA 1
ATOM 639 C C . ARG A 1 78 ? 11.297 -10.938 -9.823 1.00 97.62 78 ARG A C 1
ATOM 641 O O . ARG A 1 78 ? 10.170 -10.474 -9.962 1.00 97.62 78 ARG A O 1
ATOM 648 N N . TYR A 1 79 ? 11.525 -12.162 -9.354 1.00 97.75 79 TYR A N 1
ATOM 649 C CA . TYR A 1 79 ? 10.450 -12.963 -8.774 1.00 97.75 79 TYR A CA 1
ATOM 650 C C . TYR A 1 79 ? 10.132 -12.476 -7.357 1.00 97.75 79 TYR A C 1
ATOM 652 O O . TYR A 1 79 ? 11.052 -12.323 -6.555 1.00 97.75 79 TYR A O 1
ATOM 660 N N . MET A 1 80 ? 8.850 -12.270 -7.056 1.00 96.62 80 MET A N 1
ATOM 661 C CA . MET A 1 80 ? 8.348 -11.922 -5.725 1.00 96.62 80 MET A CA 1
ATOM 662 C C . MET A 1 80 ? 7.036 -12.663 -5.461 1.00 96.62 80 MET A C 1
ATOM 664 O O . MET A 1 80 ? 6.133 -12.621 -6.292 1.00 96.62 80 MET A O 1
ATOM 668 N N . ASP A 1 81 ? 6.957 -13.391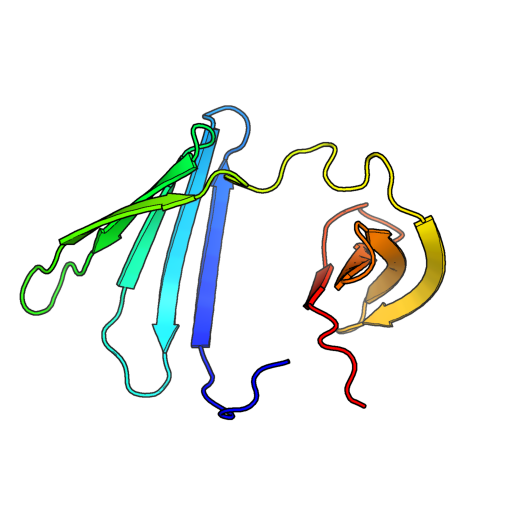 -4.346 1.00 92.00 81 ASP A N 1
ATOM 669 C CA . ASP A 1 81 ? 5.783 -14.185 -3.941 1.00 92.00 81 ASP A CA 1
ATOM 670 C C . ASP A 1 81 ? 5.193 -15.082 -5.051 1.00 92.00 81 ASP A C 1
ATOM 672 O O . ASP A 1 81 ? 3.989 -15.304 -5.141 1.00 92.00 81 ASP A O 1
ATOM 676 N N . GLY A 1 82 ? 6.061 -15.622 -5.915 1.00 96.00 82 GLY A N 1
ATOM 677 C CA . GLY A 1 82 ? 5.680 -16.498 -7.030 1.00 96.00 82 GLY A CA 1
ATOM 678 C C . GLY A 1 82 ? 5.317 -15.782 -8.338 1.00 96.00 82 GLY A C 1
ATOM 679 O O . GLY A 1 82 ? 5.112 -16.457 -9.344 1.00 96.00 82 GLY A O 1
ATOM 680 N N . PHE A 1 83 ? 5.306 -14.449 -8.366 1.00 97.94 83 PHE A N 1
ATOM 681 C CA . PHE A 1 83 ? 5.062 -13.638 -9.562 1.00 97.94 83 PHE A CA 1
ATOM 682 C C . PHE A 1 83 ? 6.377 -13.140 -10.158 1.00 97.94 83 PHE A C 1
ATOM 684 O O . PHE A 1 83 ? 7.293 -12.780 -9.421 1.00 97.94 83 PHE A O 1
ATOM 691 N N . LEU A 1 84 ? 6.481 -13.093 -11.489 1.00 98.44 84 LEU A N 1
ATOM 692 C CA . LEU A 1 84 ? 7.548 -12.346 -12.154 1.00 98.44 84 LEU A CA 1
ATOM 693 C C . LEU A 1 84 ? 7.123 -10.878 -12.216 1.00 98.44 84 LEU A C 1
ATOM 695 O O . LEU A 1 84 ? 6.165 -10.548 -12.909 1.00 98.44 84 LEU A O 1
ATOM 699 N N . CYS A 1 85 ? 7.842 -10.001 -11.521 1.00 98.44 85 CYS A N 1
ATOM 700 C CA . CYS A 1 85 ? 7.465 -8.600 -11.373 1.00 98.44 85 CYS A CA 1
ATOM 701 C C . CYS A 1 85 ? 8.445 -7.660 -12.076 1.00 98.44 85 CYS A C 1
ATOM 703 O O . CYS A 1 85 ? 9.659 -7.850 -11.995 1.00 98.44 85 CYS A O 1
ATOM 705 N N . ASN A 1 86 ? 7.917 -6.604 -12.694 1.00 98.12 86 ASN A N 1
ATOM 706 C CA . ASN A 1 86 ? 8.647 -5.374 -12.969 1.00 98.12 86 ASN A CA 1
ATOM 707 C C . ASN A 1 86 ? 8.907 -4.655 -11.639 1.00 98.12 86 ASN A C 1
ATOM 709 O O . ASN A 1 86 ? 7.976 -4.429 -10.864 1.00 98.12 86 ASN A O 1
ATOM 713 N N . VAL A 1 87 ? 10.159 -4.286 -11.387 1.00 97.00 87 VAL A N 1
ATOM 714 C CA . VAL A 1 87 ? 10.568 -3.570 -10.178 1.00 97.00 87 VAL A CA 1
ATOM 715 C C . VAL A 1 87 ? 10.738 -2.095 -10.500 1.00 97.00 87 VAL A C 1
ATOM 717 O O . VAL A 1 87 ? 11.417 -1.737 -11.466 1.00 97.00 87 VAL A O 1
ATOM 720 N N . TRP A 1 88 ? 10.135 -1.249 -9.674 1.00 96.25 88 TRP A N 1
ATOM 721 C CA . TRP A 1 88 ? 10.136 0.198 -9.828 1.00 96.25 88 TRP A CA 1
ATOM 722 C C . TRP A 1 88 ? 10.554 0.872 -8.529 1.00 96.25 88 TRP A C 1
ATOM 724 O O . TRP A 1 88 ? 10.107 0.474 -7.457 1.00 96.25 88 TRP A O 1
ATOM 734 N N . GLU A 1 89 ? 11.351 1.927 -8.626 1.00 94.31 89 GLU A N 1
ATOM 735 C CA . GLU A 1 89 ? 11.663 2.812 -7.508 1.00 94.31 89 GLU A CA 1
ATOM 736 C C . GLU A 1 89 ? 10.972 4.159 -7.695 1.00 94.31 89 GLU A C 1
ATOM 738 O O . GLU A 1 89 ? 10.969 4.732 -8.786 1.00 94.31 89 GLU A O 1
ATOM 743 N N . LYS A 1 90 ? 10.380 4.677 -6.621 1.00 90.12 90 LYS A N 1
ATOM 744 C CA . LYS A 1 90 ? 9.702 5.970 -6.613 1.00 90.12 90 LYS A CA 1
ATOM 745 C C . LYS A 1 90 ? 10.090 6.759 -5.370 1.00 90.12 90 LYS A C 1
ATOM 747 O O . LYS A 1 90 ? 10.136 6.202 -4.274 1.00 90.12 90 LYS A O 1
ATOM 752 N N . VAL A 1 91 ? 10.320 8.063 -5.562 1.00 84.94 91 VAL A N 1
ATOM 753 C CA . VAL A 1 91 ? 10.694 9.039 -4.518 1.00 84.94 91 VAL A CA 1
ATOM 754 C C . VAL A 1 91 ? 11.867 8.586 -3.631 1.00 84.94 91 VAL A C 1
ATOM 756 O O . VAL A 1 91 ? 11.937 8.971 -2.474 1.00 84.94 91 VAL A O 1
ATOM 759 N N . ASP A 1 92 ? 12.774 7.768 -4.174 1.00 78.00 92 ASP A N 1
ATOM 760 C CA . ASP A 1 92 ? 14.018 7.270 -3.556 1.00 78.00 92 ASP A CA 1
ATOM 761 C C . ASP A 1 92 ? 13.862 6.461 -2.251 1.00 78.00 92 ASP A C 1
ATOM 763 O O . ASP A 1 92 ? 14.851 6.125 -1.599 1.00 78.00 92 ASP A O 1
ATOM 767 N N . PHE A 1 93 ? 12.632 6.129 -1.844 1.00 82.62 93 PHE A N 1
ATOM 768 C CA . PHE A 1 93 ? 12.388 5.322 -0.643 1.00 82.62 93 PHE A CA 1
ATOM 769 C C . PHE A 1 93 ? 11.296 4.265 -0.811 1.00 82.62 93 PHE A C 1
ATOM 771 O O . PHE A 1 93 ? 11.062 3.505 0.125 1.00 82.62 93 PHE A O 1
ATOM 778 N N . ILE A 1 94 ? 10.618 4.186 -1.962 1.00 89.50 94 ILE A N 1
ATOM 779 C CA . ILE A 1 94 ? 9.569 3.187 -2.199 1.00 89.50 94 ILE A CA 1
ATOM 780 C C . ILE A 1 94 ? 9.960 2.293 -3.361 1.00 89.50 94 ILE A C 1
ATOM 782 O O . ILE A 1 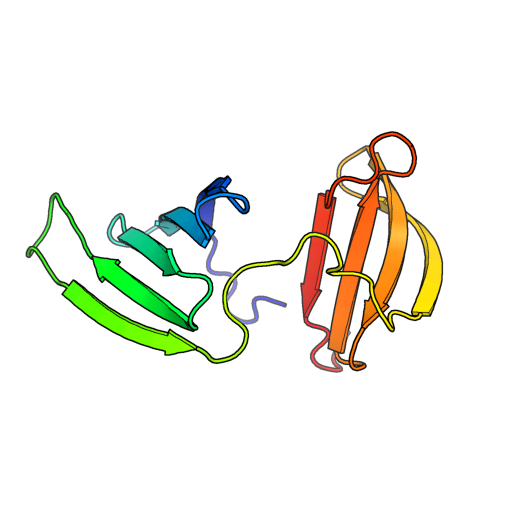94 ? 10.211 2.778 -4.463 1.00 89.50 94 ILE A O 1
ATOM 786 N N . TRP A 1 95 ? 9.948 0.989 -3.115 1.00 93.31 95 TRP A N 1
ATOM 787 C CA . TRP A 1 95 ? 10.111 -0.034 -4.134 1.00 93.31 95 TRP A CA 1
ATOM 788 C C . TRP A 1 95 ? 8.776 -0.718 -4.376 1.00 93.31 95 TRP A C 1
ATOM 790 O O . TRP A 1 95 ? 8.079 -1.106 -3.440 1.00 93.31 95 TRP A O 1
ATOM 800 N N . TYR A 1 96 ? 8.431 -0.862 -5.644 1.00 94.94 96 TYR A N 1
ATOM 801 C CA . TYR A 1 96 ? 7.166 -1.385 -6.123 1.00 94.94 96 TYR A CA 1
ATOM 802 C C . TYR A 1 96 ? 7.410 -2.575 -7.041 1.00 94.94 96 TYR A C 1
ATOM 804 O O . TYR A 1 96 ? 8.239 -2.512 -7.947 1.00 94.94 96 TYR A O 1
ATOM 812 N N . TYR A 1 97 ? 6.649 -3.642 -6.830 1.00 96.56 97 TYR A N 1
ATOM 813 C CA . TYR A 1 97 ? 6.696 -4.858 -7.628 1.00 96.56 97 TYR A CA 1
ATOM 814 C C . TYR A 1 97 ? 5.347 -5.008 -8.325 1.00 96.56 97 TYR A C 1
ATOM 816 O O . TYR A 1 97 ? 4.326 -5.274 -7.691 1.00 96.56 97 TYR A O 1
ATOM 824 N N . GLU A 1 98 ? 5.352 -4.786 -9.633 1.00 96.94 98 GLU A N 1
ATOM 825 C CA . GLU A 1 98 ? 4.194 -4.890 -10.516 1.00 96.94 98 GLU A CA 1
ATOM 826 C C . GLU A 1 98 ? 4.277 -6.209 -11.286 1.00 96.94 98 GLU A C 1
ATOM 828 O O . GLU A 1 98 ? 5.256 -6.436 -11.993 1.00 96.94 98 GLU A O 1
ATOM 833 N N . ASP A 1 99 ? 3.259 -7.063 -11.203 1.00 97.31 99 ASP A N 1
ATOM 834 C CA . ASP A 1 99 ? 3.209 -8.297 -11.990 1.00 97.31 99 ASP A CA 1
ATOM 835 C C . ASP A 1 99 ? 3.333 -8.004 -13.497 1.00 97.31 99 ASP A C 1
ATOM 837 O O . ASP A 1 99 ? 2.595 -7.185 -14.056 1.00 97.31 99 ASP A O 1
ATOM 841 N N . VAL A 1 100 ? 4.261 -8.689 -14.173 1.00 97.81 100 VAL A N 1
ATOM 842 C CA . VAL A 1 100 ? 4.543 -8.478 -15.599 1.00 97.81 100 VAL A CA 1
ATOM 843 C C . VAL A 1 100 ? 3.321 -8.783 -16.460 1.00 97.81 100 VAL A C 1
ATOM 845 O O . VAL A 1 100 ? 3.110 -8.076 -17.451 1.00 97.81 100 VAL A O 1
ATOM 848 N N . GLU A 1 101 ? 2.529 -9.792 -16.097 1.00 97.06 101 GLU A N 1
ATOM 849 C CA . GLU A 1 101 ? 1.371 -10.230 -16.879 1.00 97.06 101 GLU A CA 1
ATOM 850 C C . GLU A 1 101 ? 0.163 -9.315 -16.660 1.00 97.06 101 GLU A C 1
ATOM 852 O O . GLU A 1 101 ? -0.373 -8.751 -17.615 1.00 97.06 101 GLU A O 1
ATOM 857 N N . THR A 1 102 ? -0.256 -9.131 -15.406 1.00 95.75 102 THR A N 1
ATOM 858 C CA . THR A 1 102 ? -1.517 -8.441 -15.094 1.00 95.75 102 THR A CA 1
ATOM 859 C C . THR A 1 102 ? -1.380 -6.951 -14.809 1.00 95.75 102 THR A C 1
ATOM 861 O O . THR A 1 102 ? -2.401 -6.265 -14.721 1.00 95.75 102 THR A O 1
ATOM 864 N N . LYS A 1 103 ? -0.151 -6.440 -14.657 1.00 93.38 103 LYS A N 1
ATOM 865 C CA . LYS A 1 103 ? 0.144 -5.049 -14.263 1.00 93.38 103 LYS A CA 1
ATOM 866 C C . LYS A 1 103 ? -0.406 -4.656 -12.890 1.00 93.38 103 LYS A C 1
ATOM 868 O O . LYS A 1 103 ? -0.594 -3.481 -12.584 1.00 93.38 103 LYS A O 1
ATOM 873 N N . ARG A 1 104 ? -0.704 -5.647 -12.047 1.00 91.69 104 ARG A N 1
ATOM 874 C CA . ARG A 1 104 ? -1.215 -5.429 -10.692 1.00 91.69 104 ARG A CA 1
ATOM 875 C C . ARG A 1 104 ? -0.060 -5.266 -9.705 1.00 91.69 104 ARG A C 1
ATOM 877 O O . ARG A 1 104 ? 0.968 -5.922 -9.875 1.00 91.69 104 ARG A O 1
ATOM 884 N N . PRO A 1 105 ? -0.222 -4.446 -8.655 1.00 92.94 105 PRO A N 1
ATOM 885 C CA . PRO A 1 105 ? 0.735 -4.417 -7.560 1.00 92.94 105 PRO A CA 1
ATOM 886 C C . PRO A 1 105 ? 0.732 -5.771 -6.835 1.00 92.94 105 PRO A C 1
ATOM 888 O O . PRO A 1 105 ? -0.325 -6.266 -6.445 1.00 92.94 105 PRO A O 1
ATOM 891 N N . VAL A 1 106 ? 1.916 -6.358 -6.669 1.00 94.75 106 VAL A N 1
ATOM 892 C CA . VAL A 1 106 ? 2.144 -7.620 -5.943 1.00 94.75 106 VAL A CA 1
ATOM 893 C C . VAL A 1 106 ? 2.744 -7.340 -4.573 1.00 94.75 106 VAL A C 1
ATOM 895 O O . VAL A 1 106 ? 2.300 -7.894 -3.574 1.00 94.75 106 VAL A O 1
ATOM 898 N N . TYR A 1 107 ? 3.744 -6.462 -4.527 1.00 93.44 107 TYR A N 1
ATOM 899 C CA . TYR A 1 107 ? 4.480 -6.142 -3.312 1.00 93.44 107 TYR A CA 1
ATOM 900 C C . TYR A 1 107 ? 4.983 -4.700 -3.353 1.00 93.44 107 TYR A C 1
ATOM 902 O O . TYR A 1 107 ? 5.213 -4.132 -4.425 1.00 93.44 107 TYR A O 1
ATOM 910 N N . TRP A 1 108 ? 5.177 -4.112 -2.180 1.00 91.81 108 TRP A N 1
ATOM 911 C CA . TRP A 1 108 ? 5.915 -2.870 -2.031 1.00 91.81 108 TRP A CA 1
ATOM 912 C C . TRP A 1 108 ? 6.661 -2.848 -0.707 1.00 91.81 108 TRP A C 1
ATOM 914 O O . TRP A 1 108 ? 6.235 -3.440 0.287 1.00 91.81 108 TRP A O 1
ATOM 924 N N . GLU A 1 109 ? 7.757 -2.107 -0.682 1.00 89.69 109 GLU A N 1
ATOM 925 C CA . GLU A 1 109 ? 8.514 -1.869 0.535 1.00 89.69 109 GLU A CA 1
ATOM 926 C C . GLU A 1 109 ? 9.034 -0.443 0.601 1.00 89.69 109 GLU A C 1
ATOM 928 O O . GLU A 1 109 ? 9.372 0.185 -0.401 1.00 89.69 109 GLU A O 1
ATOM 933 N N . PHE A 1 110 ? 9.099 0.060 1.830 1.00 85.12 110 PHE A N 1
ATOM 934 C CA . PHE A 1 110 ? 9.759 1.314 2.141 1.00 85.12 110 PHE A CA 1
ATOM 935 C C . PHE A 1 110 ? 11.218 1.019 2.497 1.00 85.12 110 PHE A C 1
ATOM 937 O O . PHE A 1 110 ? 11.488 0.390 3.533 1.00 85.12 110 PHE A O 1
ATOM 944 N N . TYR A 1 111 ? 12.134 1.459 1.638 1.00 72.88 111 TYR A N 1
ATOM 945 C CA . TYR A 1 111 ? 13.569 1.394 1.855 1.00 72.88 111 TYR A CA 1
ATOM 946 C C . TYR A 1 111 ? 13.971 2.467 2.868 1.00 72.88 111 TYR A C 1
ATOM 948 O O . TYR A 1 111 ? 13.817 3.663 2.634 1.00 72.88 111 TYR A O 1
ATOM 956 N N . THR A 1 112 ? 14.467 2.036 4.027 1.00 66.81 112 THR A N 1
ATOM 957 C CA . THR A 1 112 ? 14.898 2.932 5.115 1.00 66.81 112 THR A CA 1
ATOM 958 C C . THR A 1 112 ? 16.414 3.132 5.162 1.00 66.81 112 THR A C 1
ATOM 960 O O . THR A 1 112 ? 16.908 3.727 6.114 1.00 66.81 112 THR A O 1
ATOM 963 N N . GLY A 1 113 ? 17.164 2.646 4.163 1.00 57.09 113 GLY A N 1
ATOM 964 C CA . GLY A 1 113 ? 18.620 2.828 4.093 1.00 57.09 113 GLY A CA 1
ATOM 965 C C . GLY A 1 113 ? 19.463 1.824 4.887 1.00 57.09 113 GLY A C 1
ATOM 966 O O . GLY A 1 113 ? 20.649 2.074 5.082 1.00 57.09 113 GLY A O 1
ATOM 967 N N . SER A 1 114 ? 18.888 0.715 5.357 1.00 49.19 114 SER A N 1
ATOM 968 C CA . SER A 1 114 ? 19.609 -0.332 6.092 1.00 49.19 114 SER A CA 1
ATOM 969 C C . SER A 1 114 ? 19.292 -1.705 5.499 1.00 49.19 114 SER A C 1
ATOM 971 O O . SER A 1 114 ? 18.128 -2.113 5.546 1.00 49.19 114 SER A O 1
ATOM 973 N N . GLU A 1 115 ? 20.312 -2.370 4.949 1.00 42.25 115 GLU A N 1
ATOM 974 C CA . GLU A 1 115 ? 20.316 -3.823 4.703 1.00 42.25 115 GLU A CA 1
ATOM 975 C C . GLU A 1 115 ? 20.351 -4.606 6.024 1.00 42.25 115 GLU A C 1
ATOM 977 O O . GLU A 1 115 ? 21.032 -4.144 6.973 1.00 42.25 115 GLU A O 1
#

Radius of gyration: 15.92 Å; Cα contacts (8 Å, |Δi|>4): 220; chains: 1; bounding box: 37×30×40 Å

pLDDT: mean 90.01, std 10.86, range [42.25, 98.44]